Protein AF-A0A3C2DU99-F1 (afdb_monomer_lite)

Secondary structure (DSSP, 8-state):
-GGGTT-TTHHHHHHHHHHHHHHHHHHHHHGGG--BTTB-TTHHHHHHHHHHHHHHHHHHHTSTT---HHHHHHHHHHHHHHHHHHIIIIIHHHHHHHHHH-GGGT--

Structure (mmCIF, N/CA/C/O backbone):
data_AF-A0A3C2DU99-F1
#
_entry.id   AF-A0A3C2DU99-F1
#
loop_
_atom_site.group_PDB
_atom_site.id
_atom_site.type_symbol
_atom_site.label_atom_id
_atom_site.label_alt_id
_atom_site.label_comp_id
_atom_site.label_asym_id
_atom_site.label_entity_id
_atom_site.label_seq_id
_atom_site.pdbx_PDB_ins_code
_atom_site.Cartn_x
_atom_site.Cartn_y
_atom_site.Cartn_z
_atom_site.occupancy
_atom_site.B_iso_or_equiv
_atom_site.auth_seq_id
_atom_site.auth_comp_id
_atom_site.auth_asym_id
_atom_site.auth_atom_id
_atom_site.pdbx_PDB_model_num
ATOM 1 N N . ILE A 1 1 ? 2.616 14.304 -2.060 1.00 49.06 1 ILE A N 1
ATOM 2 C CA . ILE A 1 1 ? 3.053 15.587 -2.673 1.00 49.06 1 ILE A CA 1
ATOM 3 C C . ILE A 1 1 ? 4.367 16.074 -2.061 1.00 49.06 1 ILE A C 1
ATOM 5 O O . ILE A 1 1 ? 5.346 16.073 -2.786 1.00 49.06 1 ILE A O 1
ATOM 9 N N . LEU A 1 2 ? 4.446 16.394 -0.755 1.00 48.81 2 LEU A N 1
ATOM 10 C CA . LEU A 1 2 ? 5.717 16.801 -0.110 1.00 48.81 2 LEU A CA 1
ATOM 11 C C . LEU A 1 2 ? 6.838 15.752 -0.227 1.00 48.81 2 LEU A C 1
ATOM 13 O O . LEU A 1 2 ? 7.972 16.114 -0.505 1.00 48.81 2 LEU A O 1
ATOM 17 N N . ALA A 1 3 ? 6.504 14.462 -0.115 1.00 57.47 3 ALA A N 1
ATOM 18 C CA . ALA A 1 3 ? 7.458 13.366 -0.310 1.00 57.47 3 ALA A CA 1
ATOM 19 C C . ALA A 1 3 ? 8.008 13.259 -1.751 1.00 57.47 3 ALA A C 1
ATOM 21 O O . ALA A 1 3 ? 9.101 12.741 -1.936 1.00 57.47 3 ALA A O 1
ATOM 22 N N . ASN A 1 4 ? 7.301 13.803 -2.755 1.00 51.03 4 ASN A N 1
ATOM 23 C CA . ASN A 1 4 ? 7.673 13.669 -4.172 1.00 51.03 4 ASN A CA 1
ATOM 24 C C . ASN A 1 4 ? 8.320 14.943 -4.747 1.00 51.03 4 ASN A C 1
ATOM 26 O O . ASN A 1 4 ? 8.687 14.962 -5.914 1.00 51.03 4 ASN A O 1
ATOM 30 N N . LEU A 1 5 ? 8.476 16.013 -3.957 1.00 53.47 5 LEU A N 1
ATOM 31 C CA . LEU A 1 5 ? 9.127 17.255 -4.405 1.00 53.47 5 LEU A CA 1
ATOM 32 C C . LEU A 1 5 ? 10.660 17.136 -4.492 1.00 53.47 5 LEU A C 1
ATOM 34 O O . LEU A 1 5 ? 11.286 17.933 -5.181 1.00 53.47 5 LEU A O 1
ATOM 38 N N . GLY A 1 6 ? 11.252 16.143 -3.820 1.00 47.84 6 GLY A N 1
ATOM 39 C CA . GLY A 1 6 ? 12.676 15.794 -3.921 1.00 47.84 6 GLY A CA 1
ATOM 40 C C . GLY A 1 6 ? 12.950 14.534 -4.749 1.00 47.84 6 GLY A C 1
ATOM 41 O O . GLY A 1 6 ? 14.077 14.049 -4.751 1.00 47.84 6 GLY A O 1
ATOM 42 N N . SER A 1 7 ? 11.923 13.983 -5.406 1.00 49.59 7 SER A N 1
ATOM 43 C CA . SER A 1 7 ? 12.039 12.778 -6.227 1.00 49.59 7 SER A CA 1
ATOM 44 C C . SER A 1 7 ? 12.866 13.094 -7.489 1.00 49.59 7 SER A C 1
ATOM 46 O O . SER A 1 7 ? 12.526 14.043 -8.205 1.00 49.59 7 SER A O 1
ATOM 48 N N . PRO A 1 8 ? 13.928 12.328 -7.819 1.00 51.19 8 PRO A N 1
ATOM 49 C CA . PRO A 1 8 ? 14.715 12.551 -9.036 1.00 51.19 8 PRO A CA 1
ATOM 50 C C . PRO A 1 8 ? 13.941 12.206 -10.329 1.00 51.19 8 PRO A C 1
ATOM 52 O O . PRO A 1 8 ? 14.475 12.365 -11.425 1.00 51.19 8 PRO A O 1
ATOM 55 N N . TYR A 1 9 ? 12.687 11.747 -10.211 1.00 56.25 9 TYR A N 1
ATOM 56 C CA . TYR A 1 9 ? 11.842 11.213 -11.285 1.00 56.25 9 TYR A CA 1
ATOM 57 C C . TYR A 1 9 ? 10.827 12.225 -11.881 1.00 56.25 9 TYR A C 1
ATOM 59 O O . TYR A 1 9 ? 10.063 11.890 -12.791 1.00 56.25 9 TYR A O 1
ATOM 67 N N . GLY A 1 10 ? 10.815 13.483 -11.420 1.00 61.19 10 GLY A N 1
ATOM 68 C CA . GLY A 1 10 ? 10.043 14.577 -12.035 1.00 61.19 10 GLY A CA 1
ATOM 69 C C . GLY A 1 10 ? 8.509 14.506 -11.870 1.00 61.19 10 GLY A C 1
ATOM 70 O O . GLY A 1 10 ? 7.975 13.878 -10.961 1.00 61.19 10 GLY A O 1
ATOM 71 N N . ILE A 1 11 ? 7.766 15.196 -12.750 1.00 53.91 11 ILE A N 1
ATOM 72 C CA . ILE A 1 11 ? 6.294 15.379 -12.673 1.00 53.91 11 ILE A CA 1
ATOM 73 C C . ILE A 1 11 ? 5.505 14.084 -12.963 1.00 53.91 11 ILE A C 1
ATOM 75 O O . ILE A 1 11 ? 4.406 13.903 -12.437 1.00 53.91 11 ILE A O 1
ATOM 79 N N . ALA A 1 12 ? 6.046 13.172 -13.777 1.00 53.22 12 ALA A N 1
ATOM 80 C CA . ALA A 1 12 ? 5.363 11.930 -14.158 1.00 53.22 12 ALA A CA 1
ATOM 81 C C . ALA A 1 12 ? 5.165 10.986 -12.961 1.00 53.22 12 ALA A C 1
ATOM 83 O O . ALA A 1 12 ? 4.096 10.398 -12.805 1.00 53.22 12 ALA A O 1
ATOM 84 N N . ASP A 1 13 ? 6.159 10.923 -12.081 1.00 54.78 13 ASP A N 1
ATOM 85 C CA . ASP A 1 13 ? 6.141 10.138 -10.849 1.00 54.78 13 ASP A CA 1
ATOM 86 C C . ASP A 1 13 ? 5.173 10.727 -9.807 1.00 54.78 13 ASP A C 1
ATOM 88 O O . ASP A 1 13 ? 4.417 10.027 -9.131 1.00 54.78 13 ASP A O 1
ATOM 92 N N . ILE A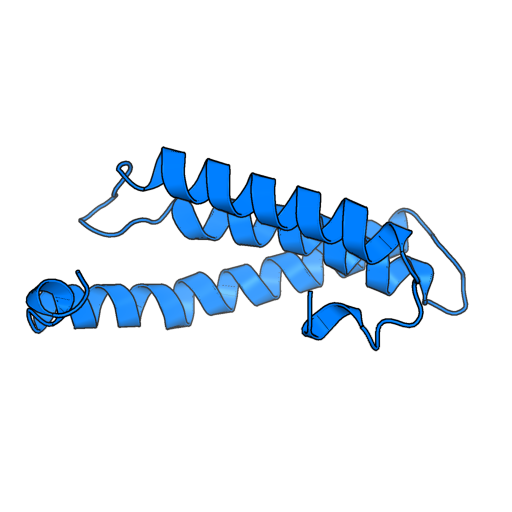 1 14 ? 5.065 12.060 -9.781 1.00 57.94 14 ILE A N 1
ATOM 93 C CA . ILE A 1 14 ? 4.053 12.764 -8.992 1.00 57.94 14 ILE A CA 1
ATOM 94 C C . ILE A 1 14 ? 2.650 12.410 -9.482 1.00 57.94 14 ILE A C 1
ATOM 96 O O . ILE A 1 14 ? 1.796 12.115 -8.654 1.00 57.94 14 ILE A O 1
ATOM 100 N N . ILE A 1 15 ? 2.379 12.412 -10.786 1.00 62.72 15 ILE A N 1
ATOM 101 C CA . ILE A 1 15 ? 1.023 12.170 -11.304 1.00 62.72 15 ILE A CA 1
ATOM 102 C C . ILE A 1 15 ? 0.645 10.690 -11.185 1.00 62.72 15 ILE A C 1
ATOM 104 O O . ILE A 1 15 ? -0.423 10.375 -10.657 1.00 62.72 15 ILE A O 1
ATOM 108 N N . CYS A 1 16 ? 1.518 9.784 -11.630 1.00 62.47 16 CYS A N 1
ATOM 109 C CA . CYS A 1 16 ? 1.233 8.350 -11.633 1.00 62.47 16 CYS A CA 1
ATOM 110 C C . CYS A 1 16 ? 1.230 7.775 -10.211 1.00 62.47 16 CYS A C 1
ATOM 112 O O . CYS A 1 16 ? 0.306 7.049 -9.845 1.00 62.47 16 CYS A O 1
ATOM 114 N N . GLY A 1 17 ? 2.184 8.183 -9.368 1.00 64.50 17 GLY A N 1
ATOM 115 C CA . GLY A 1 17 ? 2.218 7.792 -7.961 1.00 64.50 17 GLY A CA 1
ATOM 116 C C . GLY A 1 17 ? 1.058 8.376 -7.156 1.00 64.50 17 GLY A C 1
ATOM 117 O O . GLY A 1 17 ? 0.450 7.668 -6.352 1.00 64.50 17 GLY A O 1
ATOM 118 N N . SER A 1 18 ? 0.656 9.627 -7.415 1.00 67.75 18 SER A N 1
ATOM 119 C CA . SER A 1 18 ? -0.540 10.198 -6.770 1.00 67.75 18 SER A CA 1
ATOM 120 C C . SER A 1 18 ? -1.818 9.495 -7.216 1.00 67.75 18 SER A C 1
ATOM 122 O O . SER A 1 18 ? -2.691 9.259 -6.384 1.00 67.75 18 SER A O 1
ATOM 124 N N . ALA A 1 19 ? -1.933 9.125 -8.495 1.00 70.00 19 ALA A 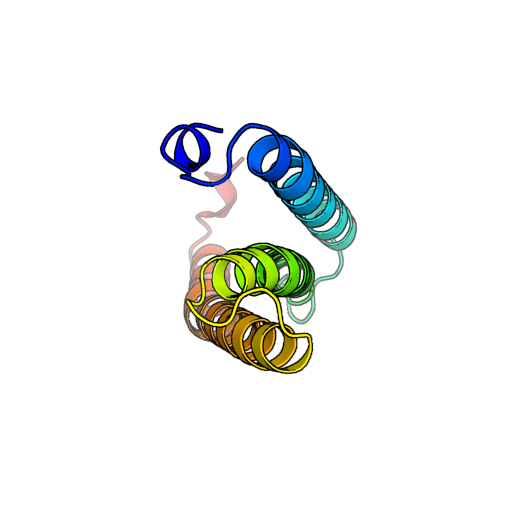N 1
ATOM 125 C CA . ALA A 1 19 ? -3.074 8.373 -9.007 1.00 70.00 19 ALA A CA 1
ATOM 126 C C . ALA A 1 19 ? -3.134 6.956 -8.416 1.00 70.00 19 ALA A C 1
ATOM 128 O O . ALA A 1 19 ? -4.200 6.528 -7.974 1.00 70.00 19 ALA A O 1
ATOM 129 N N . ALA A 1 20 ? -2.001 6.254 -8.331 1.00 67.12 20 ALA A N 1
ATOM 130 C CA . ALA A 1 20 ? -1.915 4.945 -7.687 1.00 67.12 20 ALA A CA 1
ATOM 131 C C . ALA A 1 20 ? -2.282 5.024 -6.198 1.00 67.12 20 ALA A C 1
ATOM 133 O O . ALA A 1 20 ? -3.090 4.231 -5.719 1.00 67.12 20 ALA A O 1
ATOM 134 N N . THR A 1 21 ? -1.781 6.039 -5.488 1.00 72.12 21 THR A N 1
ATOM 135 C CA . THR A 1 21 ? -2.115 6.277 -4.074 1.00 72.12 21 THR A CA 1
ATOM 136 C C . THR A 1 21 ? -3.596 6.621 -3.896 1.00 72.12 21 THR A C 1
ATOM 138 O O . THR A 1 21 ? -4.238 6.153 -2.956 1.00 72.12 21 THR A O 1
ATOM 141 N N . LEU A 1 22 ? -4.172 7.410 -4.809 1.00 76.31 22 LEU A N 1
ATOM 142 C CA . LEU A 1 22 ? -5.593 7.751 -4.796 1.00 76.31 22 LEU A CA 1
ATOM 143 C C . LEU A 1 22 ? -6.459 6.509 -5.026 1.00 76.31 22 LEU A C 1
ATOM 145 O O . LEU A 1 22 ? -7.420 6.296 -4.292 1.00 76.31 22 LEU A O 1
ATOM 149 N N . LEU A 1 23 ? -6.108 5.665 -5.998 1.00 74.19 23 LEU A N 1
ATOM 150 C CA . LEU A 1 23 ? -6.803 4.403 -6.245 1.00 74.19 23 LEU A CA 1
ATOM 151 C C . LEU A 1 23 ? -6.684 3.467 -5.041 1.00 74.19 23 LEU A C 1
ATOM 153 O O . LEU A 1 23 ? -7.699 2.946 -4.581 1.00 74.19 23 LEU A O 1
ATOM 157 N N . ALA A 1 24 ? -5.490 3.325 -4.464 1.00 73.75 24 ALA A N 1
ATOM 158 C CA . ALA A 1 24 ? -5.283 2.559 -3.241 1.00 73.75 24 ALA A CA 1
ATOM 159 C C . ALA A 1 24 ? -6.185 3.057 -2.107 1.00 73.75 24 ALA A C 1
ATOM 161 O O . ALA A 1 24 ? -6.865 2.256 -1.461 1.00 73.75 24 ALA A O 1
ATOM 162 N N . ALA A 1 25 ? -6.256 4.374 -1.903 1.00 75.31 25 ALA A N 1
ATOM 163 C CA . ALA A 1 25 ? -7.110 4.989 -0.896 1.00 75.31 25 ALA A CA 1
ATOM 164 C C . ALA A 1 25 ? -8.602 4.748 -1.175 1.00 75.31 25 ALA A C 1
ATOM 166 O O . ALA A 1 25 ? -9.344 4.410 -0.252 1.00 75.31 25 ALA A O 1
ATOM 167 N N . VAL A 1 26 ? -9.044 4.854 -2.432 1.00 78.94 26 VAL A N 1
ATOM 168 C CA . VAL A 1 26 ? -10.432 4.583 -2.838 1.00 78.94 26 VAL A CA 1
ATOM 169 C C . VAL A 1 26 ? -10.794 3.124 -2.578 1.00 78.94 26 VAL A C 1
ATOM 171 O O . VAL A 1 26 ? -11.788 2.861 -1.906 1.00 78.94 26 VAL A O 1
ATOM 174 N N . PHE A 1 27 ? -9.987 2.164 -3.028 1.00 74.75 27 PHE A N 1
ATOM 175 C CA . PHE A 1 27 ? -10.266 0.742 -2.803 1.00 74.75 27 PHE A CA 1
ATOM 176 C C . PHE A 1 27 ? -10.202 0.363 -1.318 1.00 74.75 27 PHE A C 1
ATOM 178 O O . PHE A 1 27 ? -11.055 -0.383 -0.831 1.00 74.75 27 PHE A O 1
ATOM 185 N N . THR A 1 28 ? -9.266 0.942 -0.566 1.00 77.38 28 THR A N 1
ATOM 186 C CA . THR A 1 28 ? -9.188 0.795 0.896 1.00 77.38 28 THR A CA 1
ATOM 187 C C . THR A 1 28 ? -10.445 1.344 1.577 1.00 77.38 28 THR A C 1
ATOM 189 O O . THR A 1 28 ? -11.009 0.708 2.469 1.00 77.38 28 THR A O 1
ATOM 192 N N . TYR A 1 29 ? -10.937 2.505 1.138 1.00 75.25 29 TYR A N 1
ATOM 193 C CA . TYR A 1 29 ? -12.159 3.113 1.657 1.00 75.25 29 TYR A CA 1
ATOM 194 C C . TYR A 1 29 ? -13.403 2.290 1.307 1.00 75.25 29 TYR A C 1
ATOM 196 O O . TYR A 1 29 ? -14.242 2.050 2.175 1.00 75.25 29 TYR A O 1
ATOM 204 N N . LEU A 1 30 ? -13.517 1.812 0.067 1.00 75.44 30 LEU A N 1
ATOM 205 C CA . LEU A 1 30 ? -14.640 0.985 -0.381 1.00 75.44 30 LEU A CA 1
ATOM 206 C C . LEU A 1 30 ? -14.694 -0.349 0.375 1.00 75.44 30 LEU A C 1
ATOM 208 O O . LEU A 1 30 ? -15.771 -0.810 0.749 1.00 75.44 30 LEU A O 1
ATOM 212 N N . THR A 1 31 ? -13.536 -0.936 0.680 1.00 73.81 31 THR A N 1
ATOM 213 C CA . THR A 1 31 ? -13.445 -2.208 1.413 1.00 73.81 31 THR A CA 1
ATOM 214 C C . THR A 1 31 ? -13.393 -2.054 2.934 1.00 73.81 31 THR A C 1
ATOM 216 O O . THR A 1 31 ? -13.383 -3.055 3.650 1.00 73.81 31 THR A O 1
ATOM 219 N N . ARG A 1 32 ? -13.487 -0.827 3.474 1.00 71.12 32 ARG A N 1
ATOM 220 C CA . ARG A 1 32 ? -13.419 -0.545 4.927 1.00 71.12 32 ARG A CA 1
ATOM 221 C C . ARG A 1 32 ? -14.483 -1.259 5.771 1.00 71.12 32 ARG A C 1
ATOM 223 O O . ARG A 1 32 ? -14.315 -1.439 6.983 1.00 71.12 32 ARG A O 1
ATOM 230 N N . ASN A 1 33 ? -15.607 -1.602 5.143 1.00 69.88 33 ASN A N 1
ATOM 231 C CA . ASN A 1 33 ? -16.730 -2.284 5.782 1.00 69.88 33 ASN A CA 1
ATOM 232 C C . ASN A 1 33 ? -16.553 -3.810 5.784 1.00 69.88 33 ASN A C 1
ATOM 234 O O . ASN A 1 33 ? -17.200 -4.490 6.578 1.00 69.88 33 ASN A O 1
ATOM 238 N N . VAL A 1 34 ? -15.647 -4.348 4.960 1.00 76.06 34 VAL A N 1
ATOM 239 C CA . VAL A 1 34 ? -15.334 -5.778 4.925 1.00 76.06 34 VAL A CA 1
ATOM 240 C C . VAL A 1 34 ? -14.350 -6.086 6.049 1.00 76.06 34 VAL A C 1
ATOM 242 O O . VAL A 1 34 ? -13.135 -5.922 5.927 1.00 76.06 34 VAL A O 1
ATOM 245 N N . ARG A 1 35 ? -14.899 -6.488 7.195 1.00 74.56 35 ARG A N 1
ATOM 246 C CA . ARG A 1 35 ? -14.133 -6.801 8.404 1.00 74.56 35 ARG A CA 1
ATOM 247 C C . ARG A 1 35 ? -14.240 -8.276 8.723 1.00 74.56 35 ARG A C 1
ATOM 249 O O . ARG A 1 35 ? -15.333 -8.798 8.916 1.00 74.56 35 ARG A O 1
ATOM 256 N N . VAL A 1 36 ? -13.097 -8.926 8.873 1.00 73.81 36 VAL A N 1
ATOM 257 C CA . VAL A 1 36 ? -13.016 -10.313 9.331 1.00 73.81 36 VAL A CA 1
ATOM 258 C C . VAL A 1 36 ? -12.583 -10.274 10.792 1.00 73.81 36 VAL A C 1
ATOM 260 O O . VAL A 1 36 ? -11.569 -9.664 11.127 1.00 73.81 36 VAL A O 1
ATOM 263 N N . LYS A 1 37 ? -13.384 -10.868 11.687 1.00 70.00 37 LYS A N 1
ATOM 264 C CA . LYS A 1 37 ? -13.160 -10.834 13.149 1.00 70.00 37 LYS A CA 1
ATOM 265 C C . LYS A 1 37 ? -13.012 -9.408 13.723 1.00 70.00 37 LYS A C 1
ATOM 267 O O . LYS A 1 37 ? -12.235 -9.172 14.641 1.00 70.00 37 LYS A O 1
ATOM 272 N N . GLY A 1 38 ? -13.747 -8.440 13.162 1.00 70.56 38 GLY A N 1
ATOM 273 C CA . GLY A 1 38 ? -13.731 -7.035 13.597 1.00 70.56 38 GLY A CA 1
ATOM 274 C C . GLY A 1 38 ? -12.563 -6.196 13.065 1.00 70.56 38 GLY A C 1
ATOM 275 O O . GLY A 1 38 ? -12.551 -4.978 13.274 1.00 70.56 38 GLY A O 1
ATOM 276 N N . LEU A 1 39 ? -11.633 -6.810 12.325 1.00 73.38 39 LEU A N 1
ATOM 277 C CA . LEU A 1 39 ? -10.448 -6.157 11.780 1.00 73.38 39 LEU A CA 1
ATOM 278 C C . LEU A 1 39 ? -10.535 -6.017 10.245 1.00 73.38 39 LEU A C 1
ATOM 280 O O . LEU A 1 39 ? -11.016 -6.932 9.570 1.00 73.38 39 LEU A O 1
ATOM 284 N N . PRO A 1 40 ? -10.085 -4.890 9.668 1.00 77.19 40 PRO A N 1
ATOM 285 C CA . PRO A 1 40 ? -10.171 -4.632 8.232 1.00 77.19 40 PRO A CA 1
ATOM 286 C C . PRO A 1 40 ? -9.009 -5.300 7.475 1.00 77.19 40 PRO A C 1
ATOM 288 O O . PRO A 1 40 ? -8.112 -4.623 6.991 1.00 77.19 40 PRO A O 1
ATOM 291 N N . LEU A 1 41 ? -9.010 -6.635 7.375 1.00 76.62 41 LEU A N 1
ATOM 292 C CA . LEU A 1 41 ? -7.911 -7.392 6.747 1.00 76.62 41 LEU A CA 1
ATOM 293 C C . LEU A 1 41 ? -7.700 -7.070 5.261 1.00 76.62 41 LEU A C 1
ATOM 295 O O . LEU A 1 41 ? -6.583 -7.220 4.788 1.00 76.62 41 LEU A O 1
ATOM 299 N N . LEU A 1 42 ? -8.737 -6.652 4.529 1.00 75.88 42 LEU A N 1
ATOM 300 C CA . LEU A 1 42 ? -8.630 -6.315 3.102 1.00 75.88 42 LEU A CA 1
ATOM 301 C C . LEU A 1 42 ? -8.069 -4.916 2.843 1.00 75.88 42 LEU A C 1
ATOM 303 O O . LEU A 1 42 ? -7.465 -4.693 1.802 1.00 75.88 42 LEU A O 1
ATOM 307 N N . ALA A 1 43 ? -8.244 -3.992 3.788 1.00 76.31 43 ALA A N 1
ATOM 308 C CA . ALA A 1 43 ? -7.792 -2.612 3.654 1.00 76.31 43 ALA A CA 1
ATOM 309 C C . ALA A 1 43 ? -6.286 -2.496 3.318 1.00 76.31 43 ALA A C 1
ATOM 311 O O . ALA A 1 43 ? -5.960 -1.848 2.326 1.00 76.31 43 ALA A O 1
ATOM 312 N N . PRO A 1 44 ? -5.359 -3.144 4.053 1.00 79.06 44 PRO A N 1
ATOM 313 C CA . PRO A 1 44 ? -3.935 -3.041 3.745 1.00 79.06 44 PRO A CA 1
ATOM 314 C C . PRO A 1 44 ? -3.535 -3.741 2.440 1.00 79.06 44 PRO A C 1
ATOM 316 O O . PRO A 1 44 ? -2.540 -3.347 1.848 1.00 79.06 44 PRO A O 1
ATOM 319 N N . VAL A 1 45 ? -4.301 -4.724 1.946 1.00 82.06 45 VAL A N 1
ATOM 320 C CA . VAL A 1 45 ? -3.961 -5.454 0.706 1.00 82.06 45 VAL A CA 1
ATOM 321 C C . VAL A 1 45 ? -3.897 -4.511 -0.488 1.00 82.06 45 VAL A C 1
ATOM 323 O O . VAL A 1 45 ? -2.966 -4.591 -1.282 1.00 82.06 45 VAL A O 1
ATOM 326 N N . PHE A 1 46 ? -4.863 -3.599 -0.610 1.00 79.12 46 PHE A N 1
ATOM 327 C CA . PHE A 1 46 ? -4.867 -2.648 -1.719 1.00 79.12 46 PHE A CA 1
ATOM 328 C C . PHE A 1 46 ? -3.667 -1.702 -1.633 1.00 79.12 46 PHE A 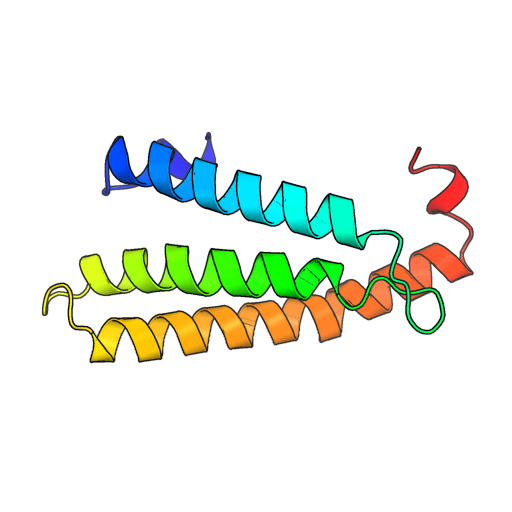C 1
ATOM 330 O O . PHE A 1 46 ? -2.983 -1.530 -2.635 1.00 79.12 46 PHE A O 1
ATOM 337 N N . SER A 1 47 ? -3.358 -1.171 -0.443 1.00 82.06 47 SER A N 1
ATOM 338 C CA . SER A 1 47 ? -2.149 -0.358 -0.221 1.00 82.06 47 SER A CA 1
ATOM 339 C C . SER A 1 47 ? -0.889 -1.094 -0.673 1.00 82.06 47 SER A C 1
ATOM 341 O O . SER A 1 47 ? -0.165 -0.590 -1.525 1.00 82.06 47 SER A O 1
ATOM 343 N N . VAL A 1 48 ? -0.706 -2.329 -0.195 1.00 87.44 48 VAL A N 1
ATOM 344 C CA . VAL A 1 48 ? 0.442 -3.179 -0.528 1.00 87.44 48 VAL A CA 1
ATOM 345 C C . VAL A 1 48 ? 0.560 -3.393 -2.036 1.00 87.44 48 VAL A C 1
ATOM 347 O O . VAL A 1 48 ? 1.650 -3.279 -2.581 1.00 87.44 48 VAL A O 1
ATOM 350 N N . VAL A 1 49 ? -0.541 -3.688 -2.733 1.00 85.94 49 VAL A N 1
ATOM 351 C CA . VAL A 1 49 ? -0.510 -3.952 -4.182 1.00 85.94 49 VAL A CA 1
ATOM 352 C C . VAL A 1 49 ? -0.132 -2.699 -4.969 1.00 85.94 49 VAL A C 1
ATOM 354 O O . VAL A 1 49 ? 0.750 -2.758 -5.825 1.00 85.94 49 VAL A O 1
ATOM 357 N N . PHE A 1 50 ? -0.771 -1.562 -4.692 1.00 82.62 50 PHE A N 1
ATOM 358 C CA . PHE A 1 50 ? -0.490 -0.329 -5.428 1.00 82.62 50 PHE A CA 1
ATOM 359 C C . PHE A 1 50 ? 0.922 0.192 -5.139 1.00 82.62 50 PHE A C 1
ATOM 361 O O . PHE A 1 50 ? 1.623 0.580 -6.073 1.00 82.62 50 PHE A O 1
ATOM 368 N N . ASN A 1 51 ? 1.383 0.136 -3.891 1.00 83.81 51 ASN A N 1
ATOM 369 C CA . ASN A 1 51 ? 2.741 0.541 -3.534 1.00 83.81 51 ASN A CA 1
ATOM 370 C C . ASN A 1 51 ? 3.794 -0.421 -4.094 1.00 83.81 51 ASN A C 1
ATOM 372 O O . ASN A 1 51 ? 4.784 0.042 -4.652 1.00 83.81 51 ASN A O 1
ATOM 376 N N . ALA A 1 52 ? 3.562 -1.736 -4.055 1.00 86.88 52 ALA A N 1
ATOM 377 C CA . ALA A 1 52 ? 4.451 -2.717 -4.678 1.00 86.88 52 ALA A CA 1
ATOM 378 C C . ALA A 1 52 ? 4.659 -2.438 -6.170 1.00 86.88 52 ALA A C 1
ATOM 380 O O . ALA A 1 52 ? 5.788 -2.469 -6.653 1.00 86.88 52 ALA A O 1
ATOM 381 N N . VAL A 1 53 ? 3.585 -2.127 -6.900 1.00 84.00 53 VAL A N 1
ATOM 382 C CA . VAL A 1 53 ? 3.666 -1.805 -8.331 1.00 84.00 53 VAL A CA 1
ATOM 383 C C . VAL A 1 53 ? 4.364 -0.465 -8.558 1.00 84.00 53 VAL A C 1
ATOM 385 O O . VAL A 1 53 ? 5.256 -0.380 -9.395 1.00 84.00 53 VAL A O 1
ATOM 388 N N . THR A 1 54 ? 3.989 0.576 -7.818 1.00 79.69 54 THR A N 1
ATOM 389 C CA . THR A 1 54 ? 4.505 1.932 -8.060 1.00 79.69 54 THR A CA 1
ATOM 390 C C . THR A 1 54 ? 5.971 2.045 -7.646 1.00 79.69 54 THR A C 1
ATOM 392 O O . THR A 1 54 ? 6.824 2.373 -8.464 1.00 79.69 54 THR A O 1
ATOM 395 N N . VAL A 1 55 ? 6.284 1.670 -6.404 1.00 82.62 55 VAL A N 1
ATOM 396 C CA . VAL A 1 55 ? 7.643 1.733 -5.851 1.00 82.62 55 VAL A CA 1
ATOM 397 C C . VAL A 1 55 ? 8.536 0.665 -6.487 1.00 82.62 55 VAL A C 1
ATOM 399 O O . VAL A 1 55 ? 9.707 0.913 -6.757 1.00 82.62 55 VAL A O 1
ATOM 402 N N . GLY A 1 56 ? 8.000 -0.520 -6.799 1.00 85.25 56 GLY A N 1
ATOM 403 C CA . GLY A 1 56 ? 8.744 -1.543 -7.537 1.00 85.25 56 GLY A CA 1
ATOM 404 C C . GLY A 1 56 ? 9.166 -1.070 -8.930 1.00 85.25 56 GLY A C 1
ATOM 405 O O . GLY A 1 56 ? 10.298 -1.324 -9.350 1.00 85.25 56 GLY A O 1
ATOM 406 N N . ALA A 1 57 ? 8.290 -0.348 -9.638 1.00 80.25 57 ALA A N 1
ATOM 407 C CA . ALA A 1 57 ? 8.616 0.267 -10.924 1.00 80.25 57 ALA A CA 1
ATOM 408 C C . ALA A 1 57 ? 9.648 1.386 -10.764 1.00 80.25 57 ALA A C 1
ATOM 410 O O . ALA A 1 57 ? 10.642 1.389 -11.488 1.00 80.25 57 ALA A O 1
ATOM 411 N N . GLU A 1 58 ? 9.454 2.266 -9.783 1.00 78.81 58 GLU A N 1
ATOM 412 C CA . GLU A 1 58 ? 10.359 3.368 -9.450 1.00 78.81 58 GLU A CA 1
ATOM 413 C C . GLU A 1 58 ? 11.794 2.866 -9.209 1.00 78.81 58 GLU A C 1
ATOM 415 O O . GLU A 1 58 ? 12.730 3.279 -9.905 1.00 78.81 58 GLU A O 1
ATOM 420 N N . ILE A 1 59 ? 11.967 1.899 -8.301 1.00 82.75 59 ILE A N 1
ATOM 421 C CA . ILE A 1 59 ? 13.288 1.344 -7.981 1.00 82.75 59 ILE A CA 1
ATOM 422 C C . ILE A 1 59 ? 13.935 0.752 -9.235 1.00 82.75 59 ILE A C 1
ATOM 424 O O . ILE A 1 59 ? 15.105 1.002 -9.508 1.00 82.75 59 ILE A O 1
ATOM 428 N N . THR A 1 60 ? 13.170 0.008 -10.031 1.00 83.12 60 THR A N 1
ATOM 429 C CA . THR A 1 60 ? 13.685 -0.667 -11.232 1.00 83.12 60 THR A CA 1
ATOM 430 C C . THR A 1 60 ? 14.133 0.311 -12.314 1.00 83.12 60 THR A C 1
ATOM 432 O O . THR A 1 60 ? 15.106 0.039 -13.009 1.00 83.12 60 THR A O 1
ATOM 435 N N . VAL A 1 61 ? 13.471 1.460 -12.457 1.00 77.62 61 VAL A N 1
ATOM 436 C CA . VAL A 1 61 ? 13.887 2.505 -13.407 1.00 77.62 61 VAL A CA 1
ATOM 437 C C . VAL A 1 61 ? 15.233 3.133 -13.016 1.00 77.62 61 VAL A C 1
ATOM 439 O O . VAL A 1 61 ? 15.987 3.520 -13.905 1.00 77.62 61 VAL A O 1
ATOM 442 N N . PHE A 1 62 ? 15.563 3.205 -11.722 1.00 76.31 62 PHE A N 1
ATOM 443 C CA . PHE A 1 62 ? 16.849 3.734 -11.234 1.00 76.31 62 PHE A CA 1
ATOM 444 C C . PHE A 1 62 ? 17.926 2.688 -10.986 1.00 76.31 62 PHE A C 1
ATOM 446 O O . PHE A 1 62 ? 19.028 3.036 -10.555 1.00 76.31 62 PHE A O 1
ATOM 453 N N . LEU A 1 63 ? 17.669 1.421 -11.307 1.00 77.25 63 LEU A N 1
ATOM 454 C CA . LEU A 1 63 ? 18.762 0.471 -11.399 1.00 77.25 63 LEU A CA 1
ATOM 455 C C . LEU A 1 63 ? 19.700 0.888 -12.548 1.00 77.25 63 LEU A C 1
ATOM 457 O O . LEU A 1 63 ? 19.230 1.300 -13.609 1.00 77.25 63 LEU A O 1
ATOM 461 N N . PRO A 1 64 ? 21.026 0.743 -12.381 1.00 73.00 64 PRO A N 1
ATOM 462 C CA . PRO A 1 64 ? 22.002 1.103 -13.413 1.00 73.00 64 PRO A CA 1
ATOM 463 C C . PRO A 1 64 ? 21.835 0.302 -14.718 1.00 73.00 64 PRO A C 1
ATOM 465 O O . PRO A 1 64 ? 22.309 0.726 -15.765 1.00 73.00 64 PRO A O 1
ATOM 468 N N . GLU A 1 65 ? 21.134 -0.833 -14.665 1.00 75.50 65 GLU A N 1
ATOM 469 C CA . GLU A 1 65 ? 20.772 -1.669 -15.817 1.00 75.50 65 GLU A CA 1
ATOM 470 C C . GLU A 1 65 ? 19.554 -1.138 -16.607 1.00 75.50 65 GLU A C 1
ATOM 472 O O . GLU A 1 65 ? 19.231 -1.665 -17.672 1.00 75.50 65 GLU A O 1
ATOM 477 N N . GLY A 1 66 ? 18.879 -0.095 -16.109 1.00 71.00 66 GLY A N 1
ATOM 478 C CA . GLY A 1 66 ? 17.623 0.421 -16.650 1.00 71.00 66 GLY A CA 1
ATOM 479 C C . GLY A 1 66 ? 16.416 -0.471 -16.336 1.00 71.00 66 GLY A C 1
ATOM 480 O O . GLY A 1 66 ? 16.508 -1.473 -15.622 1.00 71.00 66 GLY A O 1
ATOM 481 N N . PHE A 1 67 ? 15.246 -0.110 -16.875 1.00 78.19 67 PHE A N 1
ATOM 482 C CA . PHE A 1 67 ? 14.020 -0.856 -16.597 1.00 78.19 67 PHE A CA 1
ATOM 483 C C . PHE A 1 67 ? 14.052 -2.252 -17.234 1.00 78.19 67 PHE A C 1
ATOM 485 O O . PHE A 1 67 ? 13.941 -2.400 -18.452 1.00 78.19 67 PHE A O 1
ATOM 492 N N . THR A 1 68 ? 14.116 -3.290 -16.400 1.00 87.50 68 THR A N 1
ATOM 493 C CA . THR A 1 68 ? 13.929 -4.679 -16.827 1.00 87.50 68 THR A CA 1
ATOM 494 C C . THR A 1 68 ? 12.689 -5.269 -16.169 1.00 87.50 68 THR A C 1
ATOM 496 O O . T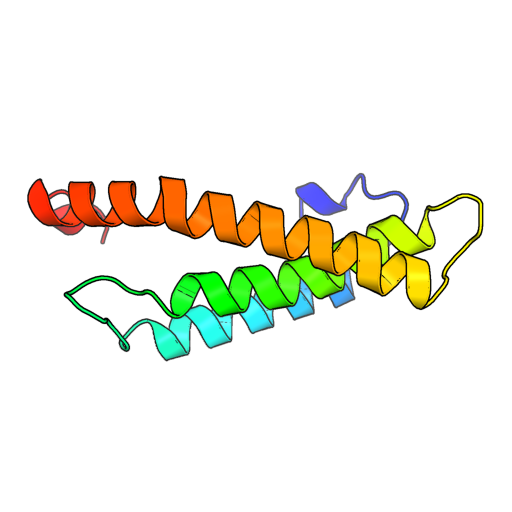HR A 1 68 ? 12.458 -5.108 -14.973 1.00 87.50 68 THR A O 1
ATOM 499 N N . PHE A 1 69 ? 11.890 -6.019 -16.932 1.00 83.56 69 PHE A N 1
ATOM 500 C CA . PHE A 1 69 ? 10.676 -6.643 -16.391 1.00 83.56 69 PHE A CA 1
ATOM 501 C C . PHE A 1 69 ? 10.981 -7.615 -15.237 1.00 83.56 69 PHE A C 1
ATOM 503 O O . PHE A 1 69 ? 10.216 -7.718 -14.282 1.00 83.56 69 PHE A O 1
ATOM 510 N N . LYS A 1 70 ? 12.134 -8.296 -15.290 1.00 85.56 70 LYS A N 1
ATOM 511 C CA . LYS A 1 70 ? 12.599 -9.162 -14.198 1.00 85.56 70 LYS A CA 1
ATOM 512 C C . LYS A 1 70 ? 12.982 -8.360 -12.951 1.00 85.56 70 LYS A C 1
ATOM 514 O O . LYS A 1 70 ? 12.558 -8.743 -11.866 1.00 85.56 70 LYS A O 1
ATOM 519 N N . GLY A 1 71 ? 13.723 -7.257 -13.102 1.00 85.44 71 GLY A N 1
ATOM 520 C CA . GLY A 1 71 ? 14.045 -6.354 -11.994 1.00 85.44 71 GLY A CA 1
ATOM 521 C C . GLY A 1 71 ? 12.779 -5.804 -11.343 1.00 85.44 71 GLY A C 1
ATOM 522 O O . GLY A 1 71 ? 12.629 -5.897 -10.130 1.00 85.44 71 GLY A O 1
ATOM 523 N N . PHE A 1 72 ? 11.807 -5.390 -12.159 1.00 87.38 72 PHE A N 1
ATOM 524 C CA . PHE A 1 72 ? 10.505 -4.920 -11.691 1.00 87.38 72 PHE A CA 1
ATOM 525 C C . PHE A 1 72 ? 9.794 -5.943 -10.816 1.00 87.38 72 PHE A C 1
ATOM 527 O O . PHE A 1 72 ? 9.397 -5.616 -9.701 1.00 87.38 72 PHE A O 1
ATOM 534 N N . LEU A 1 73 ? 9.657 -7.183 -11.287 1.00 88.94 73 LEU A N 1
ATOM 535 C CA . LEU A 1 73 ? 8.969 -8.218 -10.520 1.00 88.94 73 LEU A CA 1
ATOM 536 C C . LEU A 1 73 ? 9.665 -8.518 -9.191 1.00 88.94 73 LEU A C 1
ATOM 538 O O . LEU A 1 73 ? 8.985 -8.710 -8.186 1.00 88.94 73 LEU A O 1
ATOM 542 N N . ILE A 1 74 ? 11.000 -8.537 -9.173 1.00 90.56 74 ILE A N 1
ATOM 543 C CA . ILE A 1 74 ? 11.773 -8.765 -7.947 1.00 90.56 74 ILE A CA 1
ATOM 544 C C . ILE A 1 74 ? 11.552 -7.605 -6.973 1.00 90.56 74 ILE A C 1
ATOM 546 O O . ILE A 1 74 ? 11.159 -7.837 -5.831 1.00 90.56 74 ILE A O 1
ATOM 550 N N . GLN A 1 75 ? 11.724 -6.361 -7.422 1.00 89.69 75 GLN A N 1
ATOM 551 C CA . GLN A 1 75 ? 11.582 -5.191 -6.557 1.00 89.69 75 GLN A CA 1
ATOM 552 C C . GLN A 1 75 ? 10.144 -5.011 -6.066 1.00 89.69 75 GLN A C 1
ATOM 554 O O . GLN A 1 75 ? 9.931 -4.797 -4.874 1.00 89.69 75 GLN A O 1
ATOM 559 N N . ALA A 1 76 ? 9.151 -5.183 -6.939 1.00 89.00 76 ALA A N 1
ATOM 560 C CA . ALA A 1 76 ? 7.743 -5.152 -6.560 1.00 89.00 76 ALA A CA 1
ATOM 561 C C . ALA A 1 76 ? 7.407 -6.251 -5.542 1.00 89.00 76 ALA A C 1
ATOM 563 O O . ALA A 1 76 ? 6.702 -5.989 -4.570 1.00 89.00 76 ALA A O 1
ATOM 564 N N . ALA A 1 77 ? 7.943 -7.466 -5.708 1.00 91.06 77 ALA A N 1
ATOM 565 C CA . ALA A 1 77 ? 7.747 -8.544 -4.742 1.00 91.06 77 ALA A CA 1
ATOM 566 C C . ALA A 1 77 ? 8.384 -8.224 -3.383 1.00 91.06 77 ALA A C 1
ATOM 568 O O . ALA A 1 77 ? 7.750 -8.448 -2.354 1.00 91.06 77 ALA A O 1
ATOM 569 N N . PHE A 1 78 ? 9.597 -7.668 -3.359 1.00 91.38 78 PHE A N 1
ATOM 570 C CA . PHE A 1 78 ? 10.265 -7.267 -2.118 1.00 91.38 78 PHE A CA 1
ATOM 571 C C . PHE A 1 78 ? 9.505 -6.161 -1.383 1.00 91.38 78 PHE A C 1
ATOM 573 O O . PHE A 1 78 ? 9.266 -6.284 -0.181 1.00 91.38 78 PHE A O 1
ATOM 580 N N . VAL A 1 79 ? 9.083 -5.115 -2.099 1.00 91.69 79 VAL A N 1
ATOM 581 C CA . VAL A 1 79 ? 8.277 -4.027 -1.526 1.00 91.69 79 VAL A CA 1
ATOM 582 C C . VAL A 1 79 ? 6.947 -4.573 -1.015 1.00 91.69 79 VAL A C 1
ATOM 584 O O . VAL A 1 79 ? 6.598 -4.353 0.144 1.00 91.69 79 VAL A O 1
ATOM 587 N N . GLY A 1 80 ? 6.239 -5.345 -1.842 1.00 90.81 80 GLY A N 1
ATOM 588 C CA . GLY A 1 80 ? 4.945 -5.915 -1.485 1.00 90.81 80 GLY A CA 1
ATOM 589 C C . GLY A 1 80 ? 5.024 -6.840 -0.273 1.00 90.81 80 GLY A C 1
ATOM 590 O O . GLY A 1 80 ? 4.203 -6.736 0.633 1.00 90.81 80 GLY A O 1
ATOM 591 N N . LEU A 1 81 ? 6.034 -7.709 -0.200 1.00 92.25 81 LEU A N 1
ATOM 592 C CA . LEU A 1 81 ? 6.243 -8.578 0.960 1.00 92.25 81 LEU A CA 1
ATOM 593 C C . LEU A 1 81 ? 6.606 -7.781 2.213 1.00 92.25 81 LEU A C 1
ATOM 595 O O . LEU A 1 81 ? 6.063 -8.062 3.280 1.00 92.25 81 LEU A O 1
ATOM 599 N N . GLY A 1 82 ? 7.485 -6.783 2.100 1.00 90.81 82 GLY A N 1
ATOM 600 C CA . GLY A 1 82 ? 7.862 -5.928 3.223 1.00 90.81 82 GLY A CA 1
ATOM 601 C C . GLY A 1 82 ? 6.663 -5.176 3.797 1.00 90.81 82 GLY A C 1
ATOM 602 O O . GLY A 1 82 ? 6.412 -5.225 5.002 1.00 90.81 82 GLY A O 1
ATOM 603 N N . GLU A 1 83 ? 5.874 -4.541 2.934 1.00 89.06 83 GLU A N 1
ATOM 604 C CA . GLU A 1 83 ? 4.692 -3.790 3.350 1.00 89.06 83 GLU A CA 1
ATOM 605 C C . GLU A 1 83 ? 3.597 -4.715 3.895 1.00 89.06 83 GLU A C 1
ATOM 607 O O . GLU A 1 83 ? 2.994 -4.406 4.921 1.00 89.06 83 GLU A O 1
ATOM 612 N N . LEU A 1 84 ? 3.402 -5.897 3.299 1.00 90.44 84 LEU A N 1
ATOM 613 C CA . LEU A 1 84 ? 2.494 -6.915 3.830 1.00 90.44 84 LEU A CA 1
ATOM 614 C C . LEU A 1 84 ? 2.908 -7.312 5.249 1.00 90.44 84 LEU A C 1
ATOM 616 O O . LEU A 1 84 ? 2.088 -7.274 6.168 1.00 90.44 84 LEU A O 1
ATOM 620 N N . VAL A 1 85 ? 4.184 -7.632 5.469 1.00 91.75 85 VAL A N 1
ATOM 621 C CA . VAL A 1 85 ? 4.681 -7.983 6.804 1.00 91.75 85 VAL A CA 1
ATOM 622 C C . VAL A 1 85 ? 4.445 -6.838 7.785 1.00 91.75 85 VAL A C 1
ATOM 624 O O . VAL A 1 85 ? 3.906 -7.081 8.859 1.00 91.75 85 VAL A O 1
ATOM 627 N N . VAL A 1 86 ? 4.756 -5.592 7.434 1.00 87.94 86 VAL A N 1
ATOM 628 C CA . VAL A 1 86 ? 4.562 -4.445 8.339 1.00 87.94 86 VAL A CA 1
ATOM 629 C C . VAL A 1 86 ? 3.077 -4.201 8.635 1.00 87.94 86 VAL A C 1
ATOM 631 O O . VAL A 1 86 ? 2.683 -4.076 9.800 1.00 87.94 86 VAL A O 1
ATOM 634 N N . CYS A 1 87 ? 2.217 -4.187 7.617 1.00 86.50 87 CYS A N 1
ATOM 635 C CA . CYS A 1 87 ? 0.785 -3.952 7.788 1.00 86.50 87 CYS A CA 1
ATOM 636 C C . CYS A 1 87 ? 0.113 -5.039 8.638 1.00 86.50 87 CYS A C 1
ATOM 638 O O . CYS A 1 87 ? -0.719 -4.718 9.491 1.00 86.50 87 CYS A O 1
ATOM 640 N N . TYR A 1 88 ? 0.479 -6.310 8.454 1.00 85.62 88 TYR A N 1
ATOM 641 C CA . TYR A 1 88 ? -0.125 -7.413 9.205 1.00 85.62 88 TYR A CA 1
ATOM 642 C C . TYR A 1 88 ? 0.549 -7.684 10.552 1.00 85.62 88 TYR A C 1
ATOM 644 O O . TYR A 1 88 ? -0.153 -7.976 11.516 1.00 85.62 88 TYR A O 1
ATOM 652 N N . ALA A 1 89 ? 1.871 -7.562 10.665 1.00 87.31 89 ALA A N 1
ATOM 653 C CA . ALA A 1 89 ? 2.586 -7.831 11.913 1.00 87.31 89 ALA A CA 1
ATOM 654 C C . ALA A 1 89 ? 2.555 -6.647 12.888 1.00 87.31 89 ALA A C 1
ATOM 656 O O . ALA A 1 89 ? 2.548 -6.875 14.093 1.00 87.31 89 ALA A O 1
ATOM 657 N N . ALA A 1 90 ? 2.496 -5.400 12.407 1.00 84.25 90 ALA A N 1
ATOM 658 C CA . ALA A 1 90 ? 2.408 -4.215 13.267 1.00 84.25 90 ALA A CA 1
ATOM 659 C C . ALA A 1 90 ? 1.033 -3.531 13.198 1.00 84.25 90 ALA A C 1
ATOM 661 O O . ALA A 1 90 ? 0.435 -3.232 14.236 1.00 84.25 90 ALA A O 1
ATOM 662 N N . GLY A 1 91 ? 0.486 -3.329 11.995 1.00 84.12 91 GLY A N 1
ATOM 663 C CA . GLY A 1 91 ? -0.791 -2.626 11.815 1.00 84.12 91 GLY A CA 1
ATOM 664 C C . GLY A 1 91 ? -1.987 -3.357 12.437 1.00 84.12 91 GLY A C 1
ATOM 665 O O . GLY A 1 91 ? -2.834 -2.739 13.088 1.00 84.12 91 GLY A O 1
ATOM 666 N N . MET A 1 92 ? -2.045 -4.683 12.306 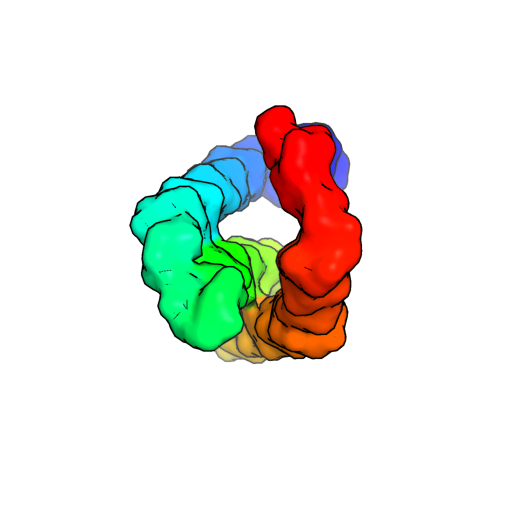1.00 84.62 92 MET A N 1
ATOM 667 C CA . MET A 1 92 ? -3.163 -5.473 12.833 1.00 84.62 92 MET A CA 1
ATOM 668 C C . MET A 1 92 ? -3.171 -5.586 14.365 1.00 84.62 92 MET A C 1
ATOM 670 O O . MET A 1 92 ? -4.243 -5.372 14.943 1.00 84.62 92 MET A O 1
ATOM 674 N N . PRO A 1 93 ? -2.042 -5.849 15.060 1.00 84.50 93 PRO A N 1
ATOM 675 C CA . PRO A 1 93 ? -2.007 -5.784 16.521 1.00 84.50 93 PRO A CA 1
ATOM 676 C C . PRO A 1 93 ? -2.360 -4.403 17.067 1.00 84.50 93 PRO A C 1
ATOM 678 O O . PRO A 1 93 ? -3.119 -4.313 18.032 1.00 84.50 93 PRO A O 1
ATOM 681 N N . LEU A 1 94 ? -1.895 -3.330 16.420 1.00 83.88 94 LEU A N 1
ATOM 682 C CA . LEU A 1 94 ? -2.258 -1.967 16.803 1.00 83.88 94 LEU A CA 1
ATOM 683 C C . LEU A 1 94 ? -3.767 -1.726 16.648 1.00 83.88 94 LEU A C 1
ATOM 685 O O . LEU A 1 94 ? -4.416 -1.221 17.565 1.00 83.88 94 LEU A O 1
ATOM 689 N N . CYS A 1 95 ? -4.358 -2.152 15.529 1.00 82.31 95 CYS A N 1
ATOM 690 C CA . CYS A 1 95 ? -5.802 -2.054 15.309 1.00 82.31 95 CYS A CA 1
ATOM 691 C C . CYS A 1 95 ? -6.594 -2.858 16.357 1.00 82.31 95 CYS A C 1
ATOM 693 O O . CYS A 1 95 ? -7.610 -2.389 16.880 1.00 82.31 95 CYS A O 1
ATOM 695 N N . ALA A 1 96 ? -6.115 -4.051 16.717 1.00 83.12 96 ALA A N 1
ATOM 696 C CA . ALA A 1 96 ? -6.707 -4.863 17.774 1.00 83.12 96 ALA A CA 1
ATOM 697 C C . ALA A 1 96 ? -6.605 -4.185 19.152 1.00 83.12 96 ALA A C 1
ATOM 699 O O . ALA A 1 96 ? -7.588 -4.180 19.896 1.00 83.12 96 ALA A O 1
ATOM 700 N N . ALA A 1 97 ? -5.465 -3.568 19.475 1.00 84.50 97 ALA A N 1
ATOM 701 C CA . ALA A 1 97 ? -5.270 -2.820 20.714 1.00 84.50 97 ALA A CA 1
ATOM 702 C C . ALA A 1 97 ? -6.220 -1.616 20.806 1.00 84.50 97 ALA A C 1
ATOM 704 O O . ALA A 1 97 ? -6.918 -1.477 21.807 1.00 84.50 97 ALA A O 1
ATOM 705 N N . ILE A 1 98 ? -6.338 -0.812 19.742 1.00 83.56 98 ILE A N 1
ATOM 706 C CA . ILE A 1 98 ? -7.254 0.344 19.677 1.00 83.56 98 ILE A CA 1
ATOM 707 C C . ILE A 1 98 ? -8.717 -0.081 19.877 1.00 83.56 98 ILE A C 1
ATOM 709 O O . ILE A 1 98 ? -9.483 0.606 20.559 1.00 83.56 98 ILE A O 1
ATOM 713 N N . ASN A 1 99 ? -9.121 -1.215 19.296 1.00 80.12 99 ASN A N 1
ATOM 714 C CA . ASN A 1 99 ? -10.475 -1.741 19.476 1.00 80.12 99 ASN A CA 1
ATOM 715 C C . ASN A 1 99 ? -10.718 -2.236 20.913 1.00 80.12 99 ASN A C 1
ATOM 717 O O . ASN A 1 99 ? -11.831 -2.087 21.412 1.00 80.12 99 ASN A O 1
ATOM 721 N N . LYS A 1 100 ? -9.700 -2.788 21.589 1.00 80.75 100 LYS A N 1
ATOM 722 C CA . LYS A 1 100 ? -9.805 -3.257 22.982 1.00 80.75 100 LYS A CA 1
ATOM 723 C C . LYS A 1 100 ? -9.809 -2.124 24.009 1.00 80.75 100 LYS A C 1
ATOM 725 O O . LYS A 1 100 ? -10.516 -2.226 25.003 1.00 80.75 100 LYS A O 1
ATOM 730 N N . THR A 1 101 ? -9.048 -1.054 23.785 1.00 80.88 101 THR A N 1
ATOM 731 C CA . THR A 1 101 ? -8.912 0.063 24.741 1.00 80.88 101 THR A CA 1
ATOM 732 C C . THR A 1 101 ? -10.016 1.114 24.623 1.00 80.88 101 THR A C 1
ATOM 734 O O . THR A 1 101 ? -10.059 2.056 25.407 1.00 80.88 101 THR A O 1
ATOM 737 N N . GLY A 1 102 ? -10.915 0.995 23.638 1.00 70.94 102 GLY A N 1
ATOM 738 C CA . GLY A 1 102 ? -11.992 1.965 23.421 1.00 70.94 102 GLY A CA 1
ATOM 739 C C . GLY A 1 102 ? -11.523 3.316 22.862 1.00 70.94 102 GLY A C 1
ATOM 740 O O . GLY A 1 102 ? -12.355 4.202 22.653 1.00 70.94 102 GLY A O 1
ATOM 741 N N . LEU A 1 103 ? -10.228 3.456 22.540 1.00 73.38 103 LEU A N 1
ATOM 742 C CA . LEU A 1 103 ? -9.616 4.657 21.946 1.00 73.3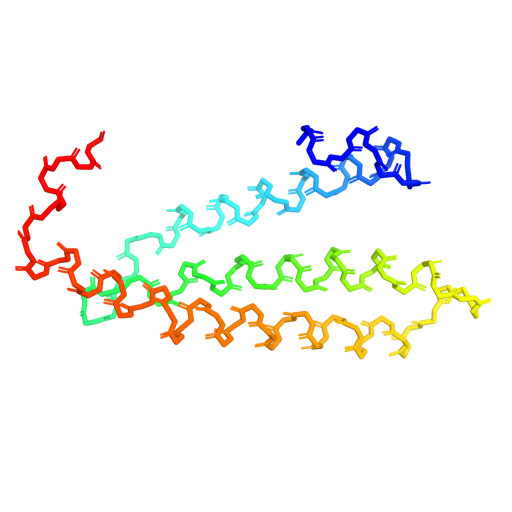8 103 LEU A CA 1
ATOM 743 C C . LEU A 1 103 ? -10.294 5.092 20.646 1.00 73.38 103 LEU A C 1
ATOM 745 O O . LEU A 1 103 ? -10.282 6.265 20.283 1.00 73.38 103 LEU A O 1
ATOM 749 N N . ARG A 1 104 ? -10.965 4.154 19.977 1.00 67.12 104 ARG A N 1
ATOM 750 C CA . ARG A 1 104 ? -11.784 4.418 18.797 1.00 67.12 104 ARG A CA 1
ATOM 751 C C . ARG A 1 104 ? -12.851 5.503 19.009 1.00 67.12 104 ARG A C 1
ATOM 753 O O . ARG A 1 104 ? -13.251 6.126 18.033 1.00 67.12 104 ARG A O 1
ATOM 760 N N . LYS A 1 105 ? -13.295 5.763 20.246 1.00 69.81 105 LYS A N 1
ATOM 761 C CA . LYS A 1 105 ? -14.236 6.859 20.554 1.00 69.81 105 LYS A CA 1
ATOM 762 C C . LYS A 1 105 ? -13.644 8.260 20.329 1.00 69.81 105 LYS A C 1
ATOM 764 O O . LYS A 1 105 ? -14.417 9.189 20.124 1.00 69.81 105 LYS A O 1
ATOM 769 N N . TYR A 1 106 ? -12.316 8.392 20.339 1.00 73.12 106 TYR A N 1
ATOM 770 C CA . TYR A 1 106 ? -11.595 9.660 20.180 1.00 73.12 106 TYR A CA 1
ATOM 771 C C . TYR A 1 106 ? -11.047 9.885 18.762 1.00 73.12 106 TYR A C 1
ATOM 773 O O . TYR A 1 106 ? -10.632 10.991 18.444 1.00 73.12 106 TYR A O 1
ATOM 781 N N . LEU A 1 107 ? -11.062 8.859 17.903 1.00 66.88 107 LEU A N 1
ATOM 782 C CA . LEU A 1 107 ? -10.538 8.899 16.529 1.00 66.88 107 LEU A CA 1
ATOM 783 C C . LEU A 1 107 ? -11.639 9.195 15.487 1.00 66.88 107 LEU A C 1
ATOM 785 O O . LEU A 1 107 ? -11.696 8.526 14.456 1.00 66.88 107 LEU A O 1
ATOM 789 N N . LYS A 1 108 ? -12.558 10.120 15.788 1.00 49.31 108 LYS A N 1
ATOM 790 C CA . LYS A 1 108 ? -13.640 10.511 14.865 1.00 49.31 108 LYS A CA 1
ATOM 791 C C . LYS A 1 108 ? -13.149 11.427 13.754 1.00 49.31 108 LYS A C 1
ATOM 793 O O . LYS A 1 108 ? -12.445 12.401 14.089 1.00 49.31 108 LYS A O 1
#

Sequence (108 aa):
ILANLGSPYGIADIICGSAATLLAAVFTYLTRNVRVKGLPLLAPVFSVVFNAVTVGAEITVFLPEGFTFKGFLIQAAFVGLGELVVCYAAGMPLCAAINKTGLRKYLK

Radius of gyration: 16.28 Å; chains: 1; bounding box: 39×28×42 Å

pLDDT: mean 76.01, std 11.6, range [47.84, 92.25]

Foldseek 3Di:
DVVCPPPPPPDVLVVLVVVLVVVLVVVLVVQVPVDDVNHSLVNLLSVLQSCLQSVLQSVQCPDPVHHDPVSSVVSSVVSSVVSNCCCVVPVRVVVVVCVVVVVVVVVD